Protein AF-A0A7Y8LX79-F1 (afdb_monomer_lite)

Sequence (54 aa):
MKLDKETLIDLICKHCDFYKESDKDLECGAYKILKGLLDKKIITPEEISDALRE

pLDDT: mean 88.72, std 8.1, range [56.31, 97.19]

Foldseek 3Di:
DQDDLVRLCVLPPVLDPPHDPVCSVDDDPVSVVVNVCVVVVVDDSVRSVVVSPD

Radius of gyration: 10.81 Å; chains: 1; bounding box: 28×27×21 Å

Structure (mmCIF, N/CA/C/O backbone):
data_AF-A0A7Y8LX79-F1
#
_entry.id   AF-A0A7Y8LX79-F1
#
loop_
_atom_site.group_PDB
_atom_site.id
_atom_site.type_symbol
_atom_site.label_atom_id
_atom_site.label_alt_id
_atom_site.label_comp_id
_atom_site.label_asym_id
_atom_site.label_entity_id
_atom_site.label_seq_id
_atom_site.pdbx_PDB_ins_code
_atom_site.Cartn_x
_atom_site.Cartn_y
_atom_site.Cartn_z
_atom_site.occupancy
_atom_site.B_iso_or_equiv
_atom_site.auth_seq_id
_atom_site.auth_comp_id
_atom_site.auth_asym_id
_atom_site.auth_atom_id
_atom_site.pdbx_PDB_model_num
ATOM 1 N N . MET A 1 1 ? -10.877 3.492 8.419 1.00 56.31 1 MET A N 1
ATOM 2 C CA . MET A 1 1 ? -9.493 3.896 8.719 1.00 56.31 1 MET A CA 1
ATOM 3 C C . MET A 1 1 ? -8.889 4.293 7.391 1.00 56.31 1 MET A C 1
ATOM 5 O O . MET A 1 1 ? -9.070 3.530 6.454 1.00 56.31 1 MET A O 1
ATOM 9 N N . LYS A 1 2 ? -8.315 5.488 7.253 1.00 69.94 2 LYS A N 1
ATOM 10 C CA . LYS A 1 2 ? -7.671 5.875 5.995 1.00 69.94 2 LYS A CA 1
ATOM 11 C C . LYS A 1 2 ? -6.200 5.501 6.140 1.00 69.94 2 LYS A C 1
ATOM 13 O O . LYS A 1 2 ? -5.526 6.108 6.965 1.00 69.94 2 LYS A O 1
ATOM 18 N N . LEU A 1 3 ? -5.763 4.449 5.452 1.00 82.38 3 LEU A N 1
ATOM 19 C CA . LEU A 1 3 ? -4.348 4.079 5.426 1.00 82.38 3 LEU A CA 1
ATOM 20 C C . LEU A 1 3 ? -3.593 5.151 4.640 1.00 82.38 3 LEU A C 1
ATOM 22 O O . LEU A 1 3 ? -4.081 5.638 3.615 1.00 82.38 3 LEU A O 1
ATOM 26 N N . ASP A 1 4 ? -2.442 5.566 5.149 1.00 89.88 4 ASP A N 1
ATOM 27 C CA . ASP A 1 4 ? -1.567 6.482 4.435 1.00 89.88 4 ASP A CA 1
ATOM 28 C C . ASP A 1 4 ? -0.890 5.774 3.248 1.00 89.88 4 ASP A C 1
ATOM 30 O O . ASP A 1 4 ? -0.951 4.551 3.084 1.00 89.88 4 ASP A O 1
ATOM 34 N N . LYS A 1 5 ? -0.269 6.572 2.377 1.00 87.50 5 LYS A N 1
ATOM 35 C CA . LYS A 1 5 ? 0.344 6.072 1.145 1.00 87.50 5 LYS A CA 1
ATOM 36 C C . LYS A 1 5 ? 1.478 5.083 1.428 1.00 87.50 5 LYS A C 1
ATOM 38 O O . LYS A 1 5 ? 1.588 4.110 0.692 1.00 87.50 5 LYS A O 1
ATOM 43 N N . GLU A 1 6 ? 2.299 5.313 2.451 1.00 89.88 6 GLU A N 1
ATOM 44 C CA . GLU A 1 6 ? 3.430 4.430 2.756 1.00 89.88 6 GLU A CA 1
ATOM 45 C C . GLU A 1 6 ? 2.931 3.075 3.246 1.00 89.88 6 GLU A C 1
ATOM 47 O O . GLU A 1 6 ? 3.343 2.049 2.713 1.00 89.88 6 GLU A O 1
ATOM 52 N N . THR A 1 7 ? 1.947 3.064 4.145 1.00 91.69 7 THR A N 1
ATOM 53 C CA . THR A 1 7 ? 1.323 1.817 4.605 1.00 91.69 7 THR A CA 1
ATOM 54 C C . THR A 1 7 ? 0.710 1.019 3.450 1.00 91.69 7 THR A C 1
ATOM 56 O O . THR A 1 7 ? 0.828 -0.204 3.404 1.00 91.69 7 THR A O 1
ATOM 59 N N . LEU A 1 8 ? 0.073 1.689 2.483 1.00 91.50 8 LEU A N 1
ATOM 60 C CA . LEU A 1 8 ? -0.484 1.021 1.302 1.00 91.50 8 LEU A CA 1
ATOM 61 C C . LEU A 1 8 ? 0.600 0.466 0.370 1.00 91.50 8 LEU A C 1
ATOM 63 O O . LEU A 1 8 ? 0.426 -0.621 -0.177 1.00 91.50 8 LEU A O 1
ATOM 67 N N . ILE A 1 9 ? 1.702 1.193 0.176 1.00 91.56 9 ILE A N 1
ATOM 68 C CA . ILE A 1 9 ? 2.850 0.712 -0.607 1.00 91.56 9 ILE A CA 1
ATOM 69 C C . ILE A 1 9 ? 3.462 -0.519 0.064 1.00 91.56 9 ILE A C 1
ATOM 71 O O . ILE A 1 9 ? 3.765 -1.496 -0.617 1.00 91.56 9 ILE A O 1
ATOM 75 N N . ASP A 1 10 ? 3.600 -0.501 1.384 1.00 92.38 10 ASP A N 1
ATOM 76 C CA . ASP A 1 10 ? 4.170 -1.613 2.137 1.00 92.38 10 ASP A CA 1
ATOM 77 C C . ASP A 1 10 ? 3.286 -2.855 2.070 1.00 92.38 10 ASP A C 1
ATOM 79 O O . ASP A 1 10 ? 3.782 -3.950 1.824 1.00 92.38 10 ASP A O 1
ATOM 83 N N . LEU A 1 11 ? 1.975 -2.669 2.206 1.00 92.81 11 LEU A N 1
ATOM 84 C CA . LEU A 1 11 ? 1.002 -3.752 2.170 1.00 92.81 11 LEU A CA 1
ATOM 85 C C . LEU A 1 11 ? 0.832 -4.367 0.771 1.00 92.81 11 LEU A C 1
ATOM 87 O O . LEU A 1 11 ? 0.661 -5.574 0.649 1.00 92.81 11 LEU A O 1
ATOM 91 N N . ILE A 1 12 ? 0.824 -3.541 -0.282 1.00 91.75 12 ILE A N 1
ATOM 92 C CA . ILE A 1 12 ? 0.436 -3.965 -1.639 1.00 91.75 12 ILE A CA 1
ATOM 93 C C . ILE A 1 12 ? 1.651 -4.122 -2.557 1.00 91.75 12 ILE A C 1
ATOM 95 O O . ILE A 1 12 ? 1.731 -5.068 -3.337 1.00 91.75 12 ILE A O 1
ATOM 99 N N . CYS A 1 13 ? 2.576 -3.165 -2.527 1.00 92.50 13 CYS A N 1
ATOM 100 C CA . CYS A 1 13 ? 3.607 -3.036 -3.552 1.00 92.50 13 CYS A CA 1
ATOM 101 C C . CYS A 1 13 ? 4.918 -3.732 -3.174 1.00 92.50 13 CYS A C 1
ATOM 103 O O . CYS A 1 13 ? 5.532 -4.325 -4.051 1.00 92.50 13 CYS A O 1
ATOM 105 N N . LYS A 1 14 ? 5.354 -3.721 -1.906 1.00 91.31 14 LYS A N 1
ATOM 106 C CA . LYS A 1 14 ? 6.652 -4.319 -1.507 1.00 91.31 14 LYS A CA 1
ATOM 107 C C . LYS A 1 14 ? 6.772 -5.826 -1.771 1.00 91.31 14 LYS A C 1
ATOM 109 O O . LYS A 1 14 ? 7.885 -6.338 -1.822 1.00 91.31 14 LYS A O 1
ATOM 114 N N . HIS A 1 15 ? 5.648 -6.511 -1.960 1.00 88.44 15 HIS A N 1
ATOM 115 C CA . HIS A 1 15 ? 5.575 -7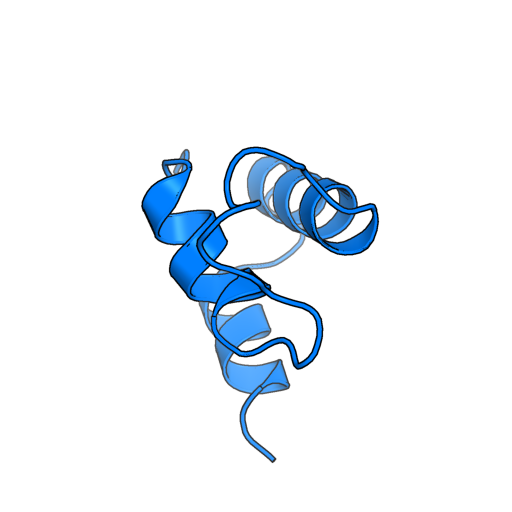.941 -2.271 1.00 88.44 15 HIS A CA 1
ATOM 116 C C . HIS A 1 15 ? 5.361 -8.227 -3.769 1.00 88.44 15 HIS A C 1
ATOM 118 O O . HIS A 1 15 ? 5.191 -9.374 -4.162 1.00 88.44 15 HIS A O 1
ATOM 124 N N . CYS A 1 16 ? 5.332 -7.189 -4.608 1.00 89.12 16 CYS A N 1
ATOM 125 C CA . CYS A 1 16 ? 5.094 -7.291 -6.042 1.00 89.12 16 CYS A CA 1
ATOM 126 C C . CYS A 1 16 ? 6.419 -7.304 -6.813 1.00 89.12 16 CYS A C 1
ATOM 128 O O . CYS A 1 16 ? 7.211 -6.370 -6.690 1.00 89.12 16 CYS A O 1
ATOM 130 N N . ASP A 1 17 ? 6.611 -8.283 -7.700 1.00 89.31 17 ASP A N 1
ATOM 131 C CA . ASP A 1 17 ? 7.813 -8.405 -8.549 1.00 89.31 17 ASP A CA 1
ATOM 132 C C . ASP A 1 17 ? 8.058 -7.191 -9.465 1.00 89.31 17 ASP A C 1
ATOM 134 O O . ASP A 1 17 ? 9.160 -6.975 -9.968 1.00 89.31 17 ASP A O 1
ATOM 138 N N . PHE A 1 18 ? 7.022 -6.382 -9.698 1.00 89.06 18 PHE A N 1
ATOM 139 C CA . PHE A 1 18 ? 7.085 -5.187 -10.539 1.00 89.06 18 PHE A CA 1
ATOM 140 C C . PHE A 1 18 ? 7.383 -3.904 -9.756 1.00 89.06 18 PHE A C 1
ATOM 142 O O . PHE A 1 18 ? 7.523 -2.842 -10.369 1.00 89.06 18 PHE A O 1
ATOM 149 N N . TYR A 1 19 ? 7.447 -3.963 -8.424 1.00 90.62 19 TYR A N 1
ATOM 150 C CA . TYR A 1 19 ? 7.697 -2.783 -7.608 1.00 90.62 19 TYR A CA 1
ATOM 151 C C . TYR A 1 19 ? 9.142 -2.300 -7.745 1.00 90.62 19 TYR A C 1
ATOM 153 O O . TYR A 1 19 ? 10.099 -3.067 -7.658 1.00 90.62 19 TYR A O 1
ATOM 161 N N . LYS A 1 20 ? 9.293 -0.988 -7.939 1.00 88.69 20 LYS A N 1
ATOM 162 C CA . LYS A 1 20 ? 10.582 -0.299 -7.989 1.00 88.69 20 LYS A CA 1
ATOM 163 C C . LYS A 1 20 ? 10.528 0.900 -7.062 1.00 88.69 20 LYS A C 1
ATOM 165 O O . LYS A 1 20 ? 9.660 1.756 -7.208 1.00 88.69 20 LYS A O 1
ATOM 170 N N . GLU A 1 21 ? 11.480 0.992 -6.141 1.00 85.31 21 GLU A N 1
ATOM 171 C CA . GLU A 1 21 ? 11.520 2.078 -5.155 1.00 85.31 21 GLU A CA 1
ATOM 172 C C . GLU A 1 21 ? 11.698 3.463 -5.806 1.00 85.31 21 GLU A C 1
ATOM 174 O O . GLU A 1 21 ? 11.128 4.445 -5.329 1.00 85.31 21 GLU A O 1
ATOM 179 N N . SER A 1 22 ? 12.402 3.535 -6.945 1.00 83.81 22 SER A N 1
ATOM 180 C CA . SER A 1 22 ? 12.536 4.755 -7.760 1.00 83.81 22 SER A CA 1
ATOM 181 C C . SER A 1 22 ? 11.201 5.288 -8.283 1.00 83.81 22 SER A C 1
ATOM 183 O O . SER A 1 22 ? 11.072 6.483 -8.534 1.00 83.81 22 SER A O 1
ATOM 185 N N . ASP A 1 23 ? 10.211 4.406 -8.418 1.00 80.56 23 ASP A N 1
ATOM 186 C CA . ASP A 1 23 ? 8.938 4.663 -9.085 1.00 80.56 23 ASP A CA 1
ATOM 187 C C . ASP A 1 23 ? 7.774 4.636 -8.080 1.00 80.56 23 ASP A C 1
ATOM 189 O O . ASP A 1 23 ? 6.614 4.542 -8.474 1.00 80.56 23 ASP A O 1
ATOM 193 N N . LYS A 1 24 ? 8.052 4.741 -6.772 1.00 73.62 24 LYS A N 1
ATOM 194 C CA . LYS A 1 24 ? 7.054 4.641 -5.686 1.00 73.62 24 LYS A CA 1
ATOM 195 C C . LYS A 1 24 ? 5.902 5.650 -5.768 1.00 73.62 24 LYS A C 1
ATOM 197 O O . LYS A 1 24 ? 4.866 5.482 -5.123 1.00 73.62 24 LYS A O 1
ATOM 202 N N . ASP A 1 25 ? 6.077 6.715 -6.547 1.00 77.56 25 ASP A N 1
ATOM 203 C CA . ASP A 1 25 ? 5.039 7.710 -6.800 1.00 77.56 25 ASP A CA 1
ATOM 204 C C . ASP A 1 25 ? 4.113 7.362 -7.974 1.00 77.56 25 ASP A C 1
ATOM 206 O O . ASP A 1 25 ? 3.032 7.945 -8.081 1.00 77.56 25 ASP A O 1
ATOM 210 N N . LEU A 1 26 ? 4.484 6.387 -8.810 1.00 80.88 26 LEU A N 1
ATOM 211 C CA . LEU A 1 26 ? 3.671 5.890 -9.914 1.00 80.88 26 LEU A CA 1
ATOM 212 C C . LEU A 1 26 ? 2.695 4.815 -9.420 1.00 80.88 26 LEU A C 1
ATOM 214 O O . LEU A 1 26 ? 3.063 3.694 -9.078 1.00 80.88 26 LEU A O 1
ATOM 218 N N . GLU A 1 27 ? 1.406 5.153 -9.410 1.00 86.69 27 GLU A N 1
ATOM 219 C CA . GLU A 1 27 ? 0.347 4.220 -9.023 1.00 86.69 27 GLU A CA 1
ATOM 220 C C . GLU A 1 27 ? -0.024 3.280 -10.186 1.00 86.69 27 GLU A C 1
ATOM 222 O O . GLU A 1 27 ? -0.543 3.725 -11.217 1.00 86.69 27 GLU A O 1
ATOM 227 N N . CYS A 1 28 ? 0.159 1.968 -10.001 1.00 91.12 28 CYS A N 1
ATOM 228 C CA . CYS A 1 28 ? -0.300 0.953 -10.951 1.00 91.12 28 CYS A CA 1
ATOM 229 C C . CYS A 1 28 ? -1.818 0.693 -10.838 1.00 91.12 28 CYS A C 1
ATOM 231 O O . CYS A 1 28 ? -2.476 1.075 -9.866 1.00 91.12 28 CYS A O 1
ATOM 233 N N . GLY A 1 29 ? -2.397 0.016 -11.836 1.00 92.00 29 GLY A N 1
ATOM 234 C CA . GLY A 1 29 ? -3.833 -0.292 -11.855 1.00 92.00 29 GLY A CA 1
ATOM 235 C C . GLY A 1 29 ? -4.289 -1.143 -10.664 1.00 92.00 29 GLY A C 1
ATOM 236 O O . GLY 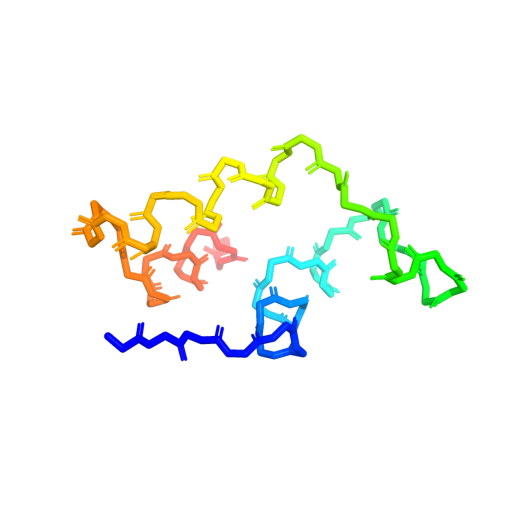A 1 29 ? -5.287 -0.809 -1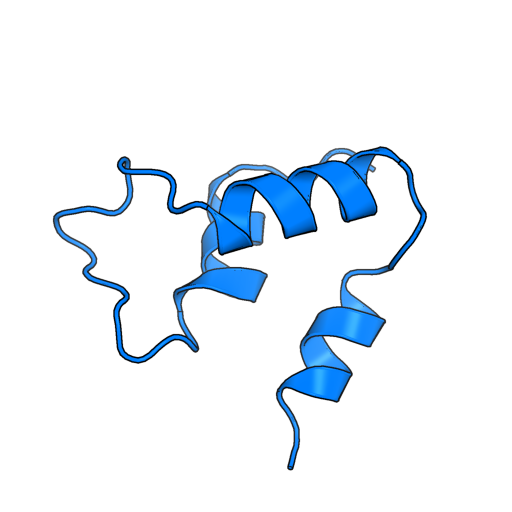0.027 1.00 92.00 29 GLY A O 1
ATOM 237 N N . ALA A 1 30 ? -3.531 -2.190 -10.322 1.00 93.00 30 ALA A N 1
ATOM 238 C CA . ALA A 1 30 ? -3.846 -3.074 -9.198 1.00 93.00 30 ALA A CA 1
ATOM 239 C C . ALA A 1 30 ? -3.869 -2.315 -7.861 1.00 93.00 30 ALA A C 1
ATOM 241 O O . ALA A 1 30 ? -4.827 -2.438 -7.100 1.00 93.00 30 ALA A O 1
ATOM 242 N N . TYR A 1 31 ? -2.880 -1.446 -7.627 1.00 93.56 31 TYR A N 1
ATOM 243 C CA . TYR A 1 31 ? -2.834 -0.577 -6.452 1.00 93.56 31 TYR A CA 1
ATOM 244 C C . TYR A 1 31 ? -4.087 0.303 -6.341 1.00 93.56 31 TYR A C 1
ATOM 246 O O . TYR A 1 31 ? -4.712 0.360 -5.283 1.00 93.56 31 TYR A O 1
ATOM 254 N N . LYS A 1 32 ? -4.506 0.954 -7.438 1.00 93.56 32 LYS A N 1
ATOM 255 C CA . LYS A 1 32 ? -5.704 1.814 -7.443 1.00 93.56 32 LYS A CA 1
ATOM 256 C C . LYS A 1 32 ? -6.978 1.038 -7.115 1.00 93.56 32 LYS A C 1
ATOM 258 O O . LYS A 1 32 ? -7.824 1.547 -6.381 1.00 93.56 32 LYS A O 1
ATOM 263 N N . ILE A 1 33 ? -7.108 -0.180 -7.642 1.00 95.12 33 ILE A N 1
ATOM 264 C CA . ILE A 1 33 ? -8.250 -1.057 -7.363 1.00 95.12 33 ILE A CA 1
ATOM 265 C C . ILE A 1 33 ? -8.263 -1.441 -5.881 1.00 95.12 33 ILE A C 1
ATOM 267 O O . ILE A 1 33 ? -9.255 -1.177 -5.206 1.00 95.12 33 ILE A O 1
ATOM 271 N N . LEU A 1 34 ? -7.160 -1.987 -5.359 1.00 94.12 34 LEU A N 1
ATOM 272 C CA . LEU A 1 34 ? -7.059 -2.438 -3.966 1.00 94.12 34 LEU A CA 1
ATOM 273 C C . LEU A 1 34 ? -7.274 -1.294 -2.970 1.00 94.12 34 LEU A C 1
ATOM 275 O O . LEU A 1 34 ? -8.071 -1.432 -2.045 1.00 94.12 34 LEU A O 1
ATOM 279 N N . LYS A 1 35 ? -6.662 -0.129 -3.209 1.00 93.56 35 LYS A N 1
ATOM 280 C CA . LYS A 1 35 ? -6.910 1.094 -2.431 1.00 93.56 35 LYS A CA 1
ATOM 281 C C . LYS A 1 35 ? -8.394 1.469 -2.424 1.00 93.56 35 LYS A C 1
ATOM 283 O O . 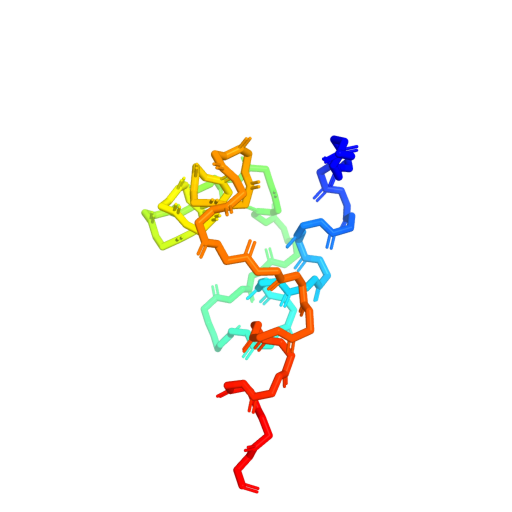LYS A 1 35 ? -8.949 1.750 -1.368 1.00 93.56 35 LYS A O 1
ATOM 288 N N . GLY A 1 36 ? -9.056 1.425 -3.582 1.00 94.81 36 GLY A N 1
ATOM 289 C CA . GLY A 1 36 ? -10.489 1.705 -3.688 1.00 94.81 36 GLY A CA 1
ATOM 290 C C . GLY A 1 36 ? -11.373 0.690 -2.954 1.00 94.81 36 GLY A C 1
ATOM 291 O O . GLY A 1 36 ? -12.396 1.075 -2.389 1.00 94.81 36 GLY A O 1
ATOM 292 N N . LEU A 1 37 ? -10.994 -0.592 -2.941 1.00 95.56 37 LEU A N 1
ATOM 293 C CA . LEU A 1 37 ? -11.700 -1.635 -2.189 1.00 95.56 37 LEU A CA 1
ATOM 294 C C . LEU A 1 37 ? -11.526 -1.454 -0.673 1.00 95.56 37 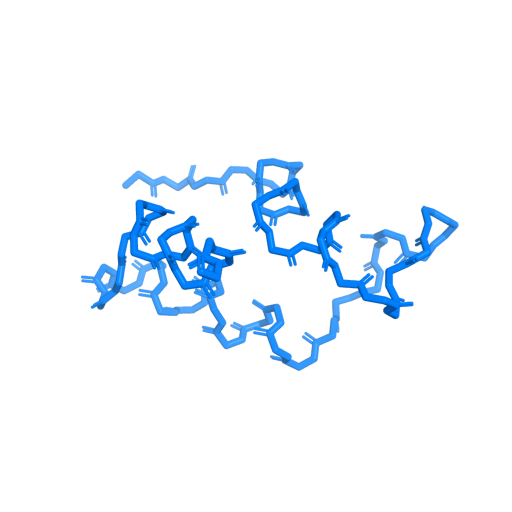LEU A C 1
ATOM 296 O O . LEU A 1 37 ? -12.517 -1.532 0.056 1.00 95.56 37 LEU A O 1
ATOM 300 N N . LEU A 1 38 ? -10.310 -1.139 -0.215 1.00 94.19 38 LEU A N 1
ATOM 301 C CA . LEU A 1 38 ? -10.001 -0.822 1.186 1.00 94.19 38 LEU A CA 1
ATOM 302 C C . LEU A 1 38 ? -10.753 0.427 1.667 1.00 94.19 38 LEU A C 1
ATOM 304 O O . LEU A 1 38 ? -11.387 0.403 2.722 1.00 94.19 38 LEU A O 1
ATOM 308 N N . ASP A 1 39 ? -10.752 1.504 0.875 1.00 93.50 39 ASP A N 1
ATOM 309 C CA . ASP A 1 39 ? -11.467 2.748 1.198 1.00 93.50 39 ASP A CA 1
ATOM 310 C C . ASP A 1 39 ? -12.981 2.515 1.333 1.00 93.50 39 ASP A C 1
ATOM 312 O O . ASP A 1 39 ? -13.642 3.107 2.192 1.00 93.50 39 ASP A O 1
ATOM 316 N N . LYS A 1 40 ? -13.533 1.610 0.514 1.00 95.50 40 LYS A N 1
ATOM 317 C CA . LYS A 1 40 ? -14.938 1.180 0.573 1.00 95.50 40 LYS A CA 1
ATOM 318 C C . LYS A 1 40 ? -15.215 0.123 1.646 1.00 95.50 40 LYS A C 1
ATOM 320 O O . LYS A 1 40 ? -16.375 -0.246 1.809 1.00 95.50 40 LYS A O 1
ATOM 325 N N . LYS A 1 41 ? -14.194 -0.343 2.375 1.00 94.69 41 LYS A N 1
ATOM 326 C CA . LYS A 1 41 ? -14.273 -1.442 3.356 1.00 94.69 41 LYS A CA 1
ATOM 327 C C . LYS A 1 41 ? -14.857 -2.736 2.771 1.00 94.69 41 LYS A C 1
ATOM 329 O O . LYS A 1 41 ? -15.560 -3.461 3.465 1.00 94.69 41 LYS A O 1
ATOM 334 N N . ILE A 1 42 ? -14.613 -2.984 1.483 1.00 97.19 42 ILE A N 1
ATOM 335 C CA . ILE A 1 42 ? -15.008 -4.233 0.813 1.00 97.19 42 ILE A CA 1
ATOM 336 C C . ILE A 1 42 ? -14.043 -5.359 1.190 1.00 97.19 42 ILE A C 1
ATOM 338 O O . ILE A 1 42 ? -14.466 -6.504 1.273 1.00 97.19 42 ILE A O 1
ATOM 342 N N . ILE A 1 43 ? -12.776 -5.005 1.420 1.00 95.31 43 ILE A N 1
ATOM 343 C CA . ILE A 1 43 ? -11.729 -5.896 1.922 1.00 95.31 43 ILE A CA 1
ATOM 344 C C . ILE A 1 43 ? -10.991 -5.237 3.093 1.00 95.31 43 ILE A C 1
ATOM 346 O O . ILE A 1 43 ? -11.064 -4.011 3.260 1.00 95.31 43 ILE A O 1
ATOM 350 N N . THR A 1 44 ? -10.248 -6.027 3.864 1.00 94.88 44 THR A N 1
ATOM 351 C CA . THR A 1 44 ? -9.378 -5.573 4.952 1.00 94.88 44 THR A CA 1
ATOM 352 C C . THR A 1 44 ? -7.887 -5.754 4.628 1.00 94.88 44 THR A C 1
ATOM 354 O O . THR A 1 44 ? -7.519 -6.507 3.722 1.00 94.88 44 THR A O 1
ATOM 357 N N . PRO A 1 45 ? -6.986 -5.057 5.348 1.00 93.25 45 PRO A N 1
ATOM 358 C CA . PRO A 1 45 ? -5.546 -5.276 5.218 1.00 93.25 45 PRO A CA 1
ATOM 359 C C . PRO A 1 45 ? -5.110 -6.704 5.562 1.00 93.25 45 PRO A C 1
ATOM 361 O O . PRO A 1 45 ? -4.153 -7.2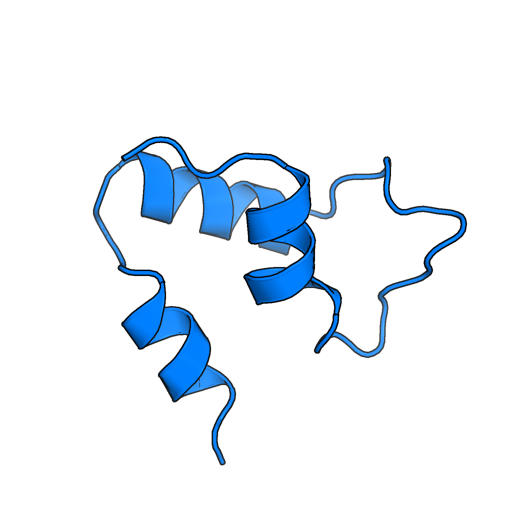04 4.970 1.00 93.25 45 PRO A O 1
ATOM 364 N N . GLU A 1 46 ? -5.803 -7.363 6.498 1.00 93.81 46 GLU A N 1
ATOM 365 C CA . GLU A 1 46 ? -5.535 -8.762 6.835 1.00 93.81 46 GLU A CA 1
ATOM 366 C C . GLU A 1 46 ? -5.837 -9.679 5.648 1.00 93.81 46 GLU A C 1
ATOM 368 O O . GLU A 1 46 ? -4.990 -10.492 5.303 1.00 93.81 46 GLU A O 1
ATOM 373 N N . GLU A 1 47 ? -6.961 -9.481 4.949 1.00 94.81 47 GLU A N 1
ATOM 374 C CA . GLU A 1 47 ? -7.312 -10.284 3.766 1.00 94.81 47 GLU A CA 1
ATOM 375 C C . GLU A 1 47 ? -6.281 -10.145 2.634 1.00 94.81 47 GLU A C 1
ATOM 377 O O . GLU A 1 47 ? -5.972 -11.121 1.953 1.00 94.81 47 GLU A O 1
ATOM 382 N N . ILE A 1 48 ? -5.701 -8.951 2.448 1.00 92.62 48 ILE A N 1
ATOM 383 C CA . ILE A 1 48 ? -4.583 -8.755 1.508 1.00 92.62 48 ILE A CA 1
ATOM 384 C C . ILE A 1 48 ? -3.341 -9.516 1.983 1.00 92.62 48 ILE A C 1
ATOM 386 O O . ILE A 1 48 ? -2.686 -10.178 1.184 1.00 92.62 48 ILE A O 1
ATOM 390 N N . SER A 1 49 ? -3.018 -9.432 3.275 1.00 91.19 49 SER A N 1
ATOM 391 C CA . SER A 1 49 ? -1.851 -10.116 3.847 1.00 91.19 49 SER A CA 1
ATOM 392 C C . SER A 1 49 ? -1.974 -11.637 3.756 1.00 91.19 49 SER A C 1
ATOM 394 O O . SER A 1 49 ? -0.983 -12.315 3.501 1.00 91.19 49 SER A O 1
ATOM 396 N N . ASP A 1 50 ? -3.178 -12.171 3.945 1.00 92.06 50 ASP A N 1
ATOM 397 C CA . ASP A 1 50 ? -3.457 -13.600 3.840 1.00 92.06 50 ASP A CA 1
ATOM 398 C C . ASP A 1 50 ? -3.370 -14.081 2.388 1.00 92.06 50 ASP A C 1
ATOM 400 O O . ASP A 1 50 ? -2.817 -15.146 2.142 1.00 92.06 50 ASP A O 1
ATOM 404 N N . ALA A 1 51 ? -3.803 -13.275 1.412 1.00 89.44 51 ALA A N 1
ATOM 405 C CA . ALA A 1 51 ? -3.652 -13.595 -0.010 1.00 89.44 51 ALA A CA 1
ATOM 406 C C . ALA A 1 51 ? -2.185 -13.660 -0.485 1.00 89.44 51 ALA A C 1
ATOM 408 O O . ALA A 1 51 ? -1.909 -14.240 -1.534 1.00 89.44 51 ALA A O 1
ATOM 409 N N . LEU A 1 52 ? -1.256 -13.053 0.261 1.00 85.38 52 LEU A N 1
ATOM 410 C CA . LEU A 1 52 ? 0.186 -13.097 -0.009 1.00 85.38 52 LEU A CA 1
ATOM 411 C C . LEU A 1 52 ? 0.891 -14.296 0.645 1.00 85.38 52 LEU A C 1
ATOM 413 O O . LEU A 1 52 ? 2.057 -14.548 0.345 1.00 85.38 52 LEU A O 1
ATOM 417 N N . ARG A 1 53 ? 0.232 -15.005 1.568 1.00 80.12 53 ARG A N 1
ATOM 418 C CA . ARG A 1 53 ? 0.778 -16.189 2.239 1.00 80.12 53 ARG A CA 1
ATOM 419 C C . ARG A 1 53 ? 0.340 -17.425 1.453 1.00 80.12 53 ARG A C 1
ATOM 421 O O . ARG A 1 53 ? -0.834 -17.777 1.485 1.00 80.12 53 ARG A O 1
ATOM 428 N N . GLU A 1 54 ? 1.280 -18.029 0.727 1.00 61.59 54 GLU A N 1
ATOM 429 C CA . GLU A 1 54 ? 1.095 -19.321 0.039 1.00 61.59 54 GLU A CA 1
ATOM 430 C C . GLU A 1 54 ? 0.769 -20.468 1.008 1.00 61.59 54 GLU A C 1
ATOM 432 O O . GLU A 1 54 ? 1.382 -20.524 2.103 1.00 61.59 54 GLU A O 1
#

Secondary structure (DSSP, 8-state):
----HHHHIIIIITT-TT--GGGTTS--HHHHHHHHHHHTTSS-HHHHHHHT--